Protein AF-A0A919Y7E4-F1 (afdb_monomer_lite)

Foldseek 3Di:
DDPPPVPPPPCDLVNLVVQLVVCVVVVPPPSNVVSVVVSVVVVVVVVDDPDD

Secondary structure (DSSP, 8-state):
------------HHHHHHHHHHHHHTT-HHHHHHHHHHHHHHHHHHS-----

Structure (mmCIF, N/CA/C/O backbone):
data_AF-A0A919Y7E4-F1
#
_entry.id   AF-A0A919Y7E4-F1
#
loop_
_atom_site.group_PDB
_atom_site.id
_atom_site.type_symbol
_atom_site.label_atom_id
_atom_site.label_alt_id
_atom_site.label_comp_id
_atom_site.label_asym_id
_atom_site.label_entity_id
_atom_site.label_seq_id
_atom_site.pdbx_PDB_ins_code
_atom_site.Cartn_x
_atom_site.Cartn_y
_atom_site.Cartn_z
_atom_site.occupancy
_atom_site.B_iso_or_equiv
_atom_site.auth_seq_id
_atom_site.auth_comp_id
_atom_site.auth_asym_id
_atom_site.auth_atom_id
_atom_site.pdbx_PDB_model_num
ATOM 1 N N . MET A 1 1 ? 10.972 -36.782 -13.241 1.00 37.97 1 MET A N 1
ATOM 2 C CA . MET A 1 1 ? 11.716 -35.796 -12.431 1.00 37.97 1 MET A CA 1
ATOM 3 C C . MET A 1 1 ? 11.081 -34.440 -12.684 1.00 37.97 1 MET A C 1
ATOM 5 O O . MET A 1 1 ? 11.229 -33.916 -13.778 1.00 37.97 1 MET A O 1
ATOM 9 N N . VAL A 1 2 ? 10.263 -33.941 -11.753 1.00 46.38 2 VAL A N 1
ATOM 10 C CA . VAL A 1 2 ? 9.650 -32.611 -11.887 1.00 46.38 2 VAL A CA 1
ATOM 11 C C . VAL A 1 2 ? 10.701 -31.607 -11.436 1.00 46.38 2 VAL A C 1
ATOM 13 O O . VAL A 1 2 ? 11.004 -31.517 -10.250 1.00 46.38 2 VAL A O 1
ATOM 16 N N . ASN A 1 3 ? 11.307 -30.904 -12.390 1.00 46.72 3 ASN A N 1
ATOM 17 C CA . ASN A 1 3 ? 12.090 -29.716 -12.086 1.00 46.72 3 ASN A CA 1
ATOM 18 C C . ASN A 1 3 ? 11.098 -28.651 -11.623 1.00 46.72 3 ASN A C 1
ATOM 20 O O . ASN A 1 3 ? 10.515 -27.946 -12.443 1.00 46.72 3 ASN A O 1
ATOM 24 N N . THR A 1 4 ? 10.870 -28.566 -10.314 1.00 52.75 4 THR A N 1
ATOM 25 C CA . THR A 1 4 ? 10.190 -27.428 -9.697 1.00 52.75 4 THR A CA 1
ATOM 26 C C . THR A 1 4 ? 11.147 -26.246 -9.789 1.00 52.75 4 THR A C 1
ATOM 28 O O . THR A 1 4 ? 11.818 -25.886 -8.822 1.00 52.75 4 THR A O 1
ATOM 31 N N . SER A 1 5 ? 11.275 -25.663 -10.983 1.00 52.38 5 SER A N 1
ATOM 32 C CA . SER A 1 5 ? 11.739 -24.292 -11.083 1.00 52.38 5 SER A CA 1
ATOM 33 C C . SER A 1 5 ? 10.771 -23.498 -10.220 1.00 52.38 5 SER A C 1
ATOM 35 O O . SER A 1 5 ? 9.568 -23.466 -10.479 1.00 52.38 5 SER A O 1
ATOM 37 N N . VAL A 1 6 ? 11.277 -22.948 -9.118 1.00 51.16 6 VAL A N 1
ATOM 38 C CA . VAL A 1 6 ? 10.564 -21.934 -8.352 1.00 51.16 6 VAL A CA 1
ATOM 39 C C . VAL A 1 6 ? 10.383 -20.794 -9.341 1.00 51.16 6 VAL A C 1
ATOM 41 O O . VAL A 1 6 ? 11.281 -19.970 -9.512 1.00 51.16 6 VAL A O 1
ATOM 44 N N . GLN A 1 7 ? 9.279 -20.822 -10.090 1.00 48.88 7 GLN A N 1
ATOM 45 C CA . GLN A 1 7 ? 8.835 -19.702 -10.890 1.00 48.88 7 GLN A CA 1
ATOM 46 C C . GLN A 1 7 ? 8.605 -18.623 -9.851 1.00 48.88 7 GLN A C 1
ATOM 48 O O . GLN A 1 7 ? 7.616 -18.646 -9.119 1.00 48.88 7 GLN A O 1
ATOM 53 N N . ARG A 1 8 ? 9.610 -17.762 -9.672 1.00 52.19 8 ARG A N 1
ATOM 54 C CA . ARG A 1 8 ? 9.440 -16.534 -8.919 1.00 52.19 8 ARG A CA 1
ATOM 55 C C . ARG A 1 8 ? 8.239 -15.888 -9.578 1.00 52.19 8 ARG A C 1
ATOM 57 O O . ARG A 1 8 ? 8.325 -15.538 -10.749 1.00 52.19 8 ARG A O 1
ATOM 64 N N . ALA A 1 9 ? 7.118 -15.827 -8.865 1.00 56.25 9 ALA A N 1
ATOM 65 C CA . ALA A 1 9 ? 6.046 -14.937 -9.248 1.00 56.25 9 ALA A CA 1
ATOM 66 C C . ALA A 1 9 ? 6.713 -13.563 -9.314 1.00 56.25 9 ALA A C 1
ATOM 68 O O . ALA A 1 9 ? 7.120 -13.013 -8.286 1.00 56.25 9 ALA A O 1
ATOM 69 N N . GLU A 1 10 ? 6.999 -13.105 -10.529 1.00 60.28 10 GLU A N 1
ATOM 70 C CA . GLU A 1 10 ? 7.564 -11.792 -10.766 1.00 60.28 10 GLU A CA 1
ATOM 71 C C . GLU A 1 10 ? 6.446 -10.820 -10.454 1.00 60.28 10 GLU A C 1
ATOM 73 O O . GLU A 1 10 ? 5.636 -10.486 -11.312 1.00 60.28 10 GLU A O 1
ATOM 78 N N . LEU A 1 11 ? 6.364 -10.455 -9.176 1.00 64.94 11 LEU A N 1
ATOM 79 C CA . LEU A 1 11 ? 5.434 -9.451 -8.707 1.00 64.94 11 LEU A CA 1
ATOM 80 C C . LEU A 1 11 ? 5.754 -8.167 -9.469 1.00 64.94 11 LEU A C 1
ATOM 82 O O . LEU A 1 11 ? 6.836 -7.586 -9.312 1.00 64.94 11 LEU A O 1
ATOM 86 N N . ARG A 1 12 ? 4.828 -7.775 -10.338 1.00 80.19 12 ARG A N 1
ATOM 87 C CA . ARG A 1 12 ? 4.929 -6.556 -11.129 1.00 80.19 12 ARG A CA 1
ATOM 88 C C . ARG A 1 12 ? 4.623 -5.376 -10.218 1.00 80.19 12 ARG A C 1
ATOM 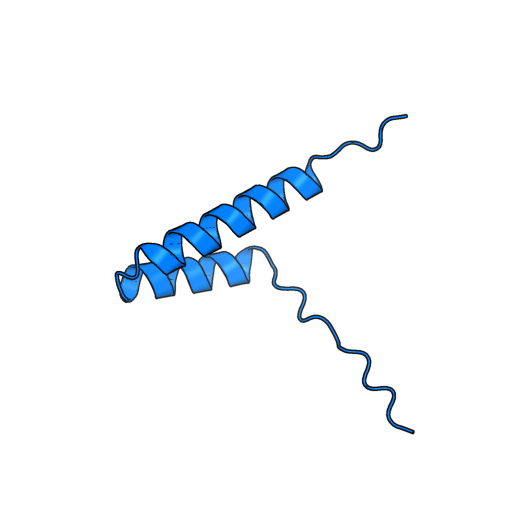90 O O . ARG A 1 12 ? 4.064 -5.527 -9.135 1.00 80.19 12 ARG A O 1
ATOM 97 N N . ILE A 1 13 ? 4.998 -4.179 -10.655 1.00 82.12 13 ILE A N 1
ATOM 98 C CA . ILE A 1 13 ? 4.707 -2.946 -9.908 1.00 82.12 13 ILE A CA 1
ATOM 99 C C . ILE A 1 13 ? 3.200 -2.838 -9.627 1.00 82.12 13 ILE A C 1
ATOM 101 O O . ILE A 1 13 ? 2.822 -2.484 -8.514 1.00 82.12 13 ILE A O 1
ATOM 105 N N . ASP A 1 14 ? 2.366 -3.235 -10.589 1.00 84.12 14 ASP A N 1
ATOM 106 C CA . ASP A 1 14 ? 0.905 -3.236 -10.468 1.00 84.12 14 ASP A CA 1
ATOM 107 C C . ASP A 1 14 ? 0.414 -4.089 -9.282 1.00 84.12 14 ASP A C 1
ATOM 109 O O . ASP A 1 14 ? -0.400 -3.626 -8.486 1.00 84.12 14 ASP A O 1
ATOM 113 N N . ASP A 1 15 ? 1.003 -5.270 -9.065 1.00 87.81 15 ASP A N 1
ATOM 114 C CA . ASP A 1 15 ? 0.650 -6.147 -7.941 1.00 87.81 15 ASP A CA 1
ATOM 115 C C . ASP A 1 15 ? 0.978 -5.495 -6.583 1.00 87.81 15 ASP A C 1
ATOM 117 O O . ASP A 1 15 ? 0.235 -5.624 -5.609 1.00 87.81 15 ASP A O 1
ATOM 121 N N . TYR A 1 16 ? 2.089 -4.753 -6.494 1.00 89.31 16 TYR A N 1
ATOM 122 C CA . TYR A 1 16 ? 2.437 -4.007 -5.279 1.00 89.31 16 TYR A CA 1
ATOM 123 C C . TYR A 1 16 ? 1.478 -2.839 -5.017 1.00 89.31 16 TYR A C 1
ATOM 125 O O . TYR A 1 16 ? 1.239 -2.504 -3.855 1.00 89.31 16 TYR A O 1
ATOM 133 N N . LEU A 1 17 ? 0.916 -2.224 -6.062 1.00 91.62 17 LEU A N 1
ATOM 134 C CA . LEU A 1 17 ? -0.085 -1.165 -5.916 1.00 91.62 17 LEU A CA 1
ATOM 135 C C . LEU A 1 17 ? -1.416 -1.723 -5.398 1.00 91.62 17 LEU A C 1
ATOM 137 O O . LEU A 1 17 ? -2.021 -1.112 -4.513 1.00 91.62 17 LEU A O 1
ATOM 141 N N . ASP A 1 18 ? -1.824 -2.904 -5.860 1.00 94.12 18 ASP A N 1
ATOM 142 C CA . ASP A 1 18 ? -3.006 -3.600 -5.340 1.00 94.12 18 ASP A CA 1
ATOM 143 C C . ASP A 1 18 ? -2.833 -3.980 -3.866 1.00 94.12 18 ASP A C 1
ATOM 145 O O . ASP A 1 18 ? -3.706 -3.704 -3.035 1.00 94.12 18 ASP A O 1
ATOM 149 N N . LEU A 1 19 ? -1.665 -4.519 -3.500 1.00 93.44 19 LEU A N 1
ATOM 150 C CA . LEU A 1 19 ? -1.335 -4.810 -2.103 1.00 93.44 19 LEU A CA 1
ATOM 151 C C . LEU A 1 19 ? -1.312 -3.541 -1.241 1.00 93.44 19 LEU A C 1
ATOM 153 O O . LEU A 1 19 ? -1.761 -3.568 -0.094 1.00 93.44 19 LEU A O 1
ATOM 157 N N . LEU A 1 20 ? -0.833 -2.414 -1.777 1.00 93.81 20 LEU A N 1
ATOM 158 C CA . LEU A 1 20 ? -0.836 -1.140 -1.059 1.00 93.81 20 LEU A CA 1
ATOM 159 C C . LEU A 1 20 ? -2.263 -0.641 -0.813 1.00 93.81 20 LEU A C 1
ATOM 161 O O . LEU A 1 20 ? -2.561 -0.132 0.269 1.00 93.81 20 LEU A O 1
ATOM 165 N N . ASN A 1 21 ? -3.147 -0.790 -1.798 1.00 94.25 21 ASN A N 1
ATOM 166 C CA . ASN A 1 21 ? -4.556 -0.438 -1.656 1.00 94.25 21 ASN A CA 1
ATOM 167 C C . ASN A 1 21 ? -5.244 -1.311 -0.603 1.00 94.25 21 ASN A C 1
ATOM 169 O O . ASN A 1 21 ? -5.961 -0.778 0.247 1.00 94.25 21 ASN A O 1
ATOM 173 N N . LEU A 1 22 ? -4.955 -2.613 -0.581 1.00 95.62 22 LEU A N 1
ATOM 174 C CA . LEU A 1 22 ? -5.457 -3.515 0.453 1.00 95.62 22 LEU A CA 1
ATOM 175 C C . LEU A 1 22 ? -4.946 -3.119 1.848 1.00 95.62 22 LEU A C 1
ATOM 177 O O . LEU A 1 22 ? -5.728 -2.994 2.789 1.00 95.62 22 LEU A O 1
ATOM 181 N N . ALA A 1 23 ? -3.649 -2.833 1.984 1.00 95.62 23 ALA A N 1
ATOM 182 C CA . ALA A 1 23 ? -3.058 -2.395 3.247 1.00 95.62 23 ALA A CA 1
ATOM 183 C C . ALA A 1 23 ? -3.649 -1.060 3.748 1.00 95.62 23 ALA A C 1
ATOM 185 O O . ALA A 1 23 ? -3.784 -0.850 4.956 1.00 95.62 23 ALA A O 1
ATOM 186 N N . LYS A 1 24 ? -4.039 -0.158 2.833 1.00 94.62 24 LYS A N 1
ATOM 187 C CA . LYS A 1 24 ? -4.774 1.078 3.156 1.00 94.62 24 LYS A CA 1
ATOM 188 C C . LYS A 1 24 ? -6.190 0.797 3.646 1.00 94.62 24 LYS A C 1
ATOM 190 O O . LYS A 1 24 ? -6.595 1.381 4.648 1.00 94.62 24 LYS A O 1
ATOM 195 N N . GLN A 1 25 ? -6.922 -0.099 2.982 1.00 96.81 25 GLN A N 1
ATOM 196 C CA . GLN A 1 25 ? -8.274 -0.495 3.395 1.00 96.81 25 GLN A CA 1
ATOM 197 C C . GLN A 1 25 ? -8.287 -1.129 4.789 1.00 96.81 25 GLN A C 1
ATOM 199 O O . GLN A 1 25 ? -9.181 -0.852 5.582 1.00 96.81 25 GLN A O 1
ATOM 204 N N . LEU A 1 26 ? -7.262 -1.922 5.105 1.00 96.31 26 LEU A N 1
ATOM 205 C CA . LEU A 1 26 ? -7.082 -2.543 6.418 1.00 96.31 26 LEU A CA 1
ATOM 206 C C . LEU A 1 26 ? -6.489 -1.593 7.475 1.00 96.31 26 LEU A C 1
ATOM 208 O O . LEU A 1 26 ? -6.332 -1.993 8.624 1.00 96.31 26 LEU A O 1
ATOM 212 N N . GLN A 1 27 ? -6.140 -0.355 7.098 1.00 95.06 27 GLN A N 1
ATOM 213 C CA . GLN A 1 27 ? -5.436 0.620 7.943 1.00 95.06 27 GLN A CA 1
ATOM 214 C C . GLN A 1 27 ? -4.124 0.086 8.558 1.00 95.06 27 GLN A C 1
ATOM 216 O O . GLN A 1 27 ? -3.654 0.586 9.582 1.00 95.06 27 GLN A O 1
ATOM 221 N N . ASP A 1 28 ? -3.480 -0.890 7.909 1.00 96.44 28 ASP A N 1
ATOM 222 C CA . ASP A 1 28 ? -2.212 -1.457 8.368 1.00 96.44 28 ASP A CA 1
ATOM 223 C C . ASP A 1 28 ? -1.039 -0.554 7.959 1.00 96.44 28 ASP A C 1
ATOM 225 O O . ASP A 1 28 ? -0.437 -0.683 6.889 1.00 96.44 28 ASP A O 1
ATOM 229 N N . ALA A 1 29 ? -0.703 0.389 8.838 1.00 94.00 29 ALA A N 1
ATOM 230 C CA . ALA A 1 29 ? 0.371 1.348 8.606 1.00 94.00 29 ALA A CA 1
ATOM 231 C C . ALA A 1 29 ? 1.767 0.701 8.522 1.00 94.00 29 ALA A C 1
ATOM 233 O O . ALA A 1 29 ? 2.671 1.274 7.905 1.00 94.00 29 ALA A O 1
ATOM 234 N N . LYS A 1 30 ? 1.977 -0.470 9.143 1.00 95.50 30 LYS A N 1
ATOM 235 C CA . LYS A 1 30 ? 3.265 -1.172 9.084 1.00 95.50 30 LYS A CA 1
ATOM 236 C C . LYS A 1 30 ? 3.434 -1.806 7.710 1.00 95.50 30 LYS A C 1
ATOM 238 O O . LYS A 1 30 ? 4.463 -1.596 7.068 1.00 95.50 30 LYS A O 1
ATOM 243 N N . TRP A 1 31 ? 2.404 -2.499 7.240 1.00 94.31 31 TRP A N 1
ATOM 244 C CA . TRP A 1 31 ? 2.429 -3.164 5.946 1.00 94.31 31 TRP A CA 1
ATOM 245 C C . TRP A 1 31 ? 2.511 -2.167 4.783 1.00 94.31 31 TRP A C 1
ATOM 247 O O . TRP A 1 31 ? 3.309 -2.360 3.866 1.00 94.31 31 TRP A O 1
ATOM 257 N N . GLN A 1 32 ? 1.806 -1.032 4.873 1.00 95.19 32 GLN A N 1
ATOM 258 C CA . GLN A 1 32 ? 1.932 0.067 3.905 1.00 95.19 32 GLN A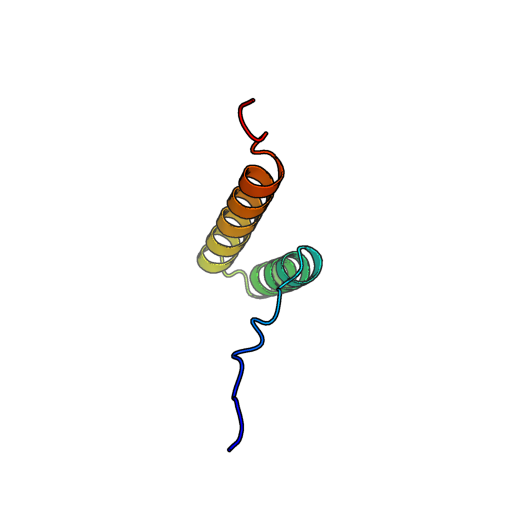 CA 1
ATOM 259 C C . GLN A 1 32 ? 3.38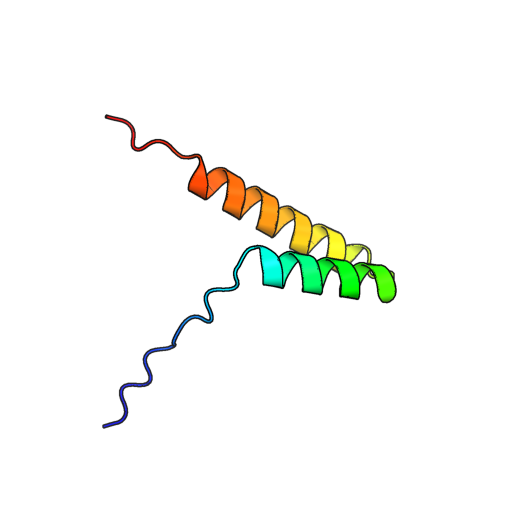4 0.553 3.761 1.00 95.19 32 GLN A C 1
ATOM 261 O O . GLN A 1 32 ? 3.881 0.690 2.643 1.00 95.19 32 GLN A O 1
ATOM 266 N N . LYS A 1 33 ? 4.090 0.775 4.882 1.00 95.06 33 LYS A N 1
ATOM 267 C CA . LYS A 1 33 ? 5.500 1.205 4.866 1.00 95.06 33 LYS A CA 1
ATOM 268 C C . LYS A 1 33 ? 6.419 0.166 4.228 1.00 95.06 33 LYS A C 1
ATOM 270 O O . LYS A 1 33 ? 7.344 0.539 3.511 1.00 95.06 33 LYS A O 1
ATOM 275 N N . GLU A 1 34 ? 6.182 -1.121 4.473 1.00 94.81 34 GLU A N 1
ATOM 276 C CA . GLU A 1 34 ? 6.983 -2.189 3.864 1.00 94.81 34 GLU A CA 1
ATOM 277 C C . GLU A 1 34 ? 6.787 -2.277 2.347 1.00 94.81 34 GLU A C 1
ATOM 279 O O . GLU A 1 34 ? 7.764 -2.458 1.618 1.00 94.81 34 GLU A O 1
ATOM 284 N N . ILE A 1 35 ? 5.551 -2.110 1.865 1.00 91.50 35 ILE A N 1
ATOM 285 C CA . ILE A 1 35 ? 5.245 -2.116 0.428 1.00 91.50 35 ILE A CA 1
ATOM 286 C C . ILE A 1 35 ? 5.897 -0.916 -0.265 1.00 91.50 35 ILE A C 1
ATOM 288 O O . ILE A 1 35 ? 6.571 -1.095 -1.278 1.00 91.50 35 ILE A O 1
ATOM 292 N N . ILE A 1 36 ? 5.773 0.285 0.310 1.00 92.56 36 ILE A N 1
ATOM 293 C CA . ILE A 1 36 ? 6.394 1.502 -0.235 1.00 92.56 36 ILE A CA 1
ATOM 294 C C . ILE A 1 36 ? 7.917 1.345 -0.309 1.00 92.56 36 ILE A C 1
ATOM 296 O O . ILE A 1 36 ? 8.500 1.556 -1.367 1.00 92.56 36 ILE A O 1
ATOM 300 N N . ARG A 1 37 ? 8.559 0.865 0.764 1.00 93.50 37 ARG A N 1
ATOM 301 C CA . ARG A 1 37 ? 10.014 0.647 0.784 1.00 93.50 37 ARG A CA 1
ATOM 302 C C . ARG A 1 37 ? 10.479 -0.354 -0.280 1.00 93.50 37 ARG A C 1
ATOM 304 O O . ARG A 1 37 ? 11.563 -0.208 -0.841 1.00 93.50 37 ARG A O 1
ATOM 311 N N . LYS A 1 38 ? 9.684 -1.396 -0.554 1.00 88.44 38 LYS A N 1
ATOM 312 C CA . LYS A 1 38 ? 9.971 -2.358 -1.631 1.00 88.44 38 LYS A CA 1
ATOM 313 C C . LYS A 1 38 ? 9.820 -1.723 -3.012 1.00 88.44 38 LYS A 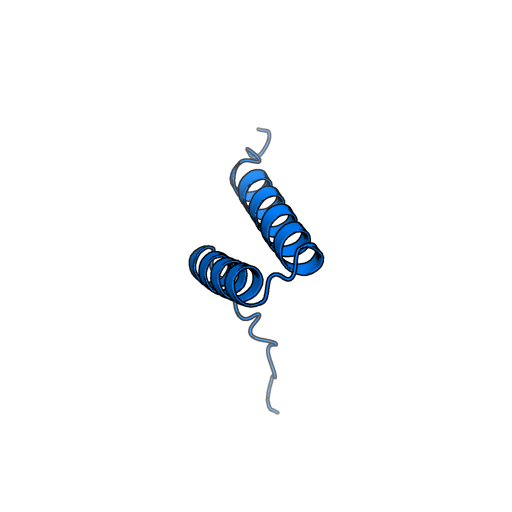C 1
ATOM 315 O O . LYS A 1 38 ? 10.663 -1.980 -3.866 1.00 88.44 38 LYS A O 1
ATOM 320 N N . LEU A 1 39 ? 8.791 -0.901 -3.219 1.00 88.62 39 LEU A N 1
ATOM 321 C CA . LEU A 1 39 ? 8.578 -0.162 -4.467 1.00 88.62 39 LEU A CA 1
ATOM 322 C C . LEU A 1 39 ? 9.722 0.817 -4.756 1.00 88.62 39 LEU A C 1
ATOM 324 O O . LEU A 1 39 ? 10.241 0.820 -5.868 1.00 88.62 39 LEU A O 1
ATOM 328 N N . GLU A 1 40 ? 10.164 1.580 -3.754 1.00 88.88 40 GLU A N 1
ATOM 329 C CA . GLU A 1 40 ? 11.317 2.487 -3.864 1.00 88.88 40 GLU A CA 1
ATOM 330 C C . GLU A 1 40 ? 12.583 1.726 -4.272 1.00 88.88 40 GLU A C 1
ATOM 332 O O . GLU A 1 40 ? 13.237 2.071 -5.251 1.00 88.88 40 GLU A O 1
ATOM 337 N N . TRP A 1 41 ? 12.880 0.611 -3.601 1.00 87.62 41 TRP A N 1
ATOM 338 C CA . TRP A 1 41 ? 14.046 -0.210 -3.929 1.00 87.62 41 TRP A CA 1
ATOM 339 C C . TRP A 1 41 ? 13.987 -0.833 -5.332 1.00 87.62 41 TRP A C 1
ATOM 341 O O . TRP A 1 41 ? 15.017 -0.976 -5.995 1.00 87.62 41 TRP A O 1
ATOM 351 N N . LEU A 1 42 ? 12.796 -1.224 -5.797 1.00 84.12 42 LEU A N 1
ATOM 352 C CA . LEU A 1 42 ? 12.607 -1.716 -7.163 1.00 84.12 42 LEU A CA 1
ATOM 353 C C . LEU A 1 42 ? 12.828 -0.601 -8.189 1.00 84.12 42 LEU A C 1
ATOM 355 O O . LEU A 1 42 ? 13.471 -0.849 -9.208 1.00 84.12 42 LEU A O 1
ATOM 359 N N . ASN A 1 43 ? 12.350 0.611 -7.905 1.00 82.69 43 ASN A N 1
ATOM 360 C CA . ASN A 1 43 ? 12.579 1.779 -8.748 1.00 82.69 43 ASN A CA 1
ATOM 361 C C . ASN A 1 43 ? 14.077 2.122 -8.837 1.00 82.69 43 ASN A C 1
ATOM 363 O O . ASN A 1 43 ? 14.611 2.255 -9.936 1.00 82.69 43 ASN A O 1
ATOM 367 N N . ASP A 1 44 ? 14.784 2.150 -7.707 1.00 81.38 44 ASP A N 1
ATOM 368 C CA . ASP A 1 44 ? 16.225 2.437 -7.659 1.00 81.38 44 ASP A CA 1
ATOM 369 C C . ASP A 1 44 ? 17.053 1.389 -8.420 1.00 81.38 44 ASP A C 1
ATOM 371 O O . ASP A 1 44 ? 18.033 1.708 -9.101 1.00 81.38 44 ASP A O 1
ATOM 375 N N . ARG A 1 45 ? 16.637 0.117 -8.360 1.00 73.62 45 ARG A N 1
ATOM 376 C CA . ARG A 1 45 ? 17.263 -0.972 -9.123 1.00 73.62 45 ARG A CA 1
ATOM 377 C C . ARG A 1 45 ? 17.032 -0.884 -10.625 1.00 73.62 45 ARG A C 1
ATOM 379 O O . ARG A 1 45 ? 17.88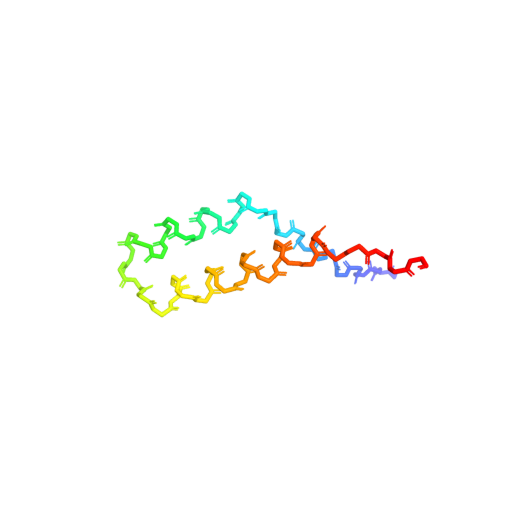4 -1.343 -11.378 1.00 73.62 45 ARG A O 1
ATOM 386 N N . GLN A 1 46 ? 15.908 -0.327 -11.065 1.00 63.91 46 GLN A N 1
ATOM 387 C CA . GLN A 1 46 ? 15.680 -0.059 -12.486 1.00 63.91 46 GLN A CA 1
ATOM 388 C C . GLN A 1 46 ? 16.447 1.176 -12.975 1.00 63.91 46 GLN A C 1
ATOM 390 O O . GLN A 1 46 ? 16.718 1.288 -14.167 1.00 63.91 46 GLN A O 1
ATOM 395 N N . GLN A 1 47 ? 16.832 2.076 -12.066 1.00 56.62 47 GLN A N 1
ATOM 396 C CA . GLN A 1 47 ? 17.575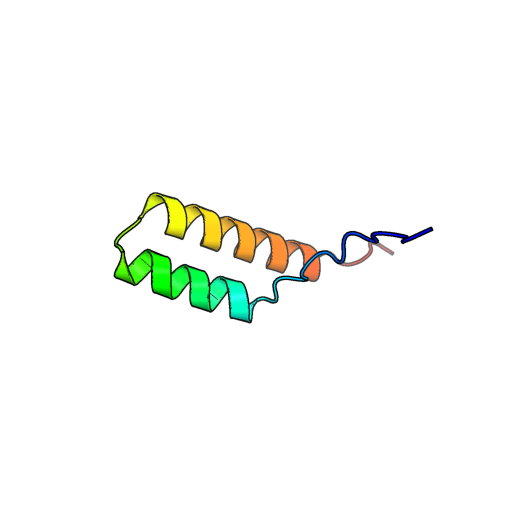 3.296 -12.380 1.00 56.62 47 GLN A CA 1
ATOM 397 C C . GLN A 1 47 ? 19.096 3.166 -12.249 1.00 56.62 47 GLN A C 1
ATOM 399 O O . GLN A 1 47 ? 19.792 4.127 -12.565 1.00 56.62 47 GLN A O 1
ATOM 404 N N . THR A 1 48 ? 19.642 2.022 -11.816 1.00 51.62 48 THR A N 1
ATOM 405 C CA . THR A 1 48 ? 21.101 1.849 -11.732 1.00 51.62 48 THR A CA 1
ATOM 406 C C . THR A 1 48 ? 21.682 1.765 -13.153 1.00 51.62 48 THR A C 1
ATOM 408 O O . THR A 1 48 ? 21.477 0.749 -13.822 1.00 51.62 48 THR A O 1
ATOM 411 N N . PRO A 1 49 ? 22.402 2.788 -13.655 1.00 50.44 49 PRO A N 1
ATOM 412 C CA . PRO A 1 49 ? 23.067 2.686 -14.941 1.00 50.44 49 PRO A CA 1
ATOM 413 C C . PRO A 1 49 ? 24.224 1.706 -14.761 1.00 50.44 49 PRO A C 1
ATOM 415 O O . PRO A 1 49 ? 24.982 1.811 -13.793 1.00 50.44 49 PRO A O 1
ATOM 418 N N . ALA A 1 50 ? 24.374 0.753 -15.679 1.00 55.28 50 ALA A N 1
ATOM 419 C CA . ALA A 1 50 ? 25.629 0.030 -15.805 1.00 55.28 50 ALA A CA 1
ATOM 420 C C . ALA A 1 50 ? 26.741 1.077 -15.982 1.00 55.28 50 ALA A C 1
ATOM 422 O O . ALA A 1 50 ? 26.732 1.830 -16.956 1.00 55.28 50 ALA A O 1
ATOM 423 N N . LEU A 1 51 ? 27.625 1.191 -14.989 1.00 51.94 51 LEU A N 1
ATOM 424 C CA . LEU A 1 51 ? 28.807 2.040 -15.068 1.00 51.94 51 LEU A CA 1
ATOM 425 C C . LEU A 1 51 ? 29.683 1.480 -16.199 1.00 51.94 51 LEU A C 1
ATOM 427 O O . LEU A 1 51 ? 30.248 0.396 -16.046 1.00 51.94 51 LEU A O 1
ATOM 431 N N . ASN A 1 52 ? 29.705 2.187 -17.334 1.00 42.38 52 ASN A N 1
ATOM 432 C CA . ASN A 1 52 ? 30.682 2.012 -18.412 1.00 42.38 52 ASN A CA 1
ATOM 433 C C . ASN A 1 52 ? 32.003 2.681 -18.037 1.00 42.38 52 ASN A C 1
ATOM 435 O O . ASN A 1 52 ? 31.942 3.772 -17.422 1.00 42.38 52 ASN A O 1
#

pLDDT: mean 77.41, std 19.2, range [37.97, 96.81]

Sequence (52 aa):
MVNTSVQRAELRIDDYLDLLNLAKQLQDAKWQKEIIRKLEWLNDRQQTPALN

Radius of gyration: 15.1 Å; chains: 1; bounding box: 39×39×28 Å

Organism: NCBI:txid116718